Protein AF-A0A932SGJ9-F1 (afdb_monomer_lite)

Foldseek 3Di:
DDDPPPDQDQKWKKKKKDALCLVCLVLVLVLLVCLLVLPPPPQQQQFFFWQWDADPNMIMTIGMTGRDDPVSLVVSCVSCVVSVIDMGTCRPPDPVVVVVVVCVGHVPDPDRDTDGPPCSPVVSVVVSVVSVVVD

Structure (mmCIF, N/CA/C/O backbone):
data_AF-A0A932SGJ9-F1
#
_entry.id   AF-A0A932SGJ9-F1
#
loop_
_atom_site.group_PDB
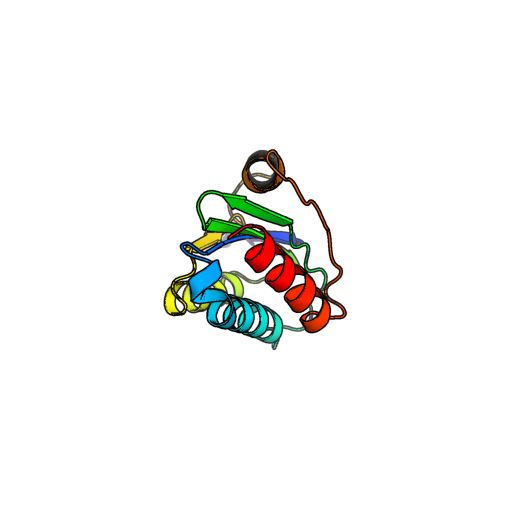_atom_site.id
_atom_site.type_symbol
_atom_site.label_atom_id
_atom_site.label_alt_id
_atom_site.label_comp_id
_atom_site.label_asym_id
_atom_site.label_entity_id
_atom_site.label_seq_id
_atom_site.pdbx_PDB_ins_code
_atom_site.Cartn_x
_atom_site.Cartn_y
_atom_site.Cartn_z
_atom_site.occupancy
_atom_site.B_iso_or_equiv
_atom_site.auth_seq_id
_atom_site.auth_comp_id
_atom_site.auth_asym_id
_atom_site.auth_atom_id
_atom_site.pdbx_PDB_model_num
ATOM 1 N N . MET A 1 1 ? 20.227 14.655 -28.835 1.00 41.19 1 MET A N 1
ATOM 2 C CA . MET A 1 1 ? 20.040 14.524 -27.375 1.00 41.19 1 MET A CA 1
ATOM 3 C C . MET A 1 1 ? 19.215 13.273 -27.154 1.00 41.19 1 MET A C 1
ATOM 5 O O . MET A 1 1 ? 18.071 13.247 -27.581 1.00 41.19 1 MET A O 1
ATOM 9 N N . SER A 1 2 ? 19.813 12.212 -26.618 1.00 32.47 2 SER A N 1
ATOM 10 C CA . SER A 1 2 ? 19.056 11.016 -26.236 1.00 32.47 2 SER A CA 1
ATOM 11 C C . SER A 1 2 ? 18.230 11.343 -24.987 1.00 32.47 2 SER A C 1
ATOM 13 O O . SER A 1 2 ? 18.746 12.063 -24.126 1.00 32.47 2 SER A O 1
ATOM 15 N N . PRO A 1 3 ? 16.979 10.866 -24.864 1.00 41.53 3 PRO A N 1
ATOM 16 C CA . PRO A 1 3 ? 16.230 11.029 -23.624 1.00 41.53 3 PRO A CA 1
ATOM 17 C C . PRO A 1 3 ? 17.005 10.351 -22.483 1.00 41.53 3 PRO A C 1
ATOM 19 O O . PRO A 1 3 ? 17.712 9.366 -22.736 1.00 41.53 3 PRO A O 1
ATOM 22 N N . PRO A 1 4 ? 16.930 10.865 -21.243 1.00 40.41 4 PRO A N 1
ATOM 23 C CA . PRO A 1 4 ? 17.546 10.193 -20.112 1.00 40.41 4 PRO A CA 1
ATOM 24 C C . PRO A 1 4 ? 16.953 8.787 -20.025 1.00 40.41 4 PRO A C 1
ATOM 26 O O . PRO A 1 4 ? 15.763 8.610 -19.788 1.00 40.41 4 PRO A O 1
ATOM 29 N N . SER A 1 5 ? 17.795 7.785 -20.271 1.00 41.44 5 SER A N 1
ATOM 30 C CA . SER A 1 5 ? 17.480 6.383 -20.032 1.00 41.44 5 SER A CA 1
ATOM 31 C C . SER A 1 5 ? 17.294 6.209 -18.525 1.00 41.44 5 SER A C 1
ATOM 33 O O . SER A 1 5 ? 18.263 5.949 -17.806 1.00 41.44 5 SER A O 1
ATOM 35 N N . SER A 1 6 ? 16.067 6.366 -18.036 1.00 48.31 6 SER A N 1
ATOM 36 C CA . SER A 1 6 ? 15.666 5.977 -16.688 1.00 48.31 6 SER A CA 1
ATOM 37 C C . SER A 1 6 ? 15.820 4.463 -16.577 1.00 48.31 6 SER A C 1
ATOM 39 O O . SER A 1 6 ? 14.944 3.689 -16.951 1.00 48.31 6 SER A O 1
ATOM 41 N N . LYS A 1 7 ? 16.992 4.017 -16.110 1.00 50.19 7 LYS A N 1
ATOM 42 C CA . LYS A 1 7 ? 17.190 2.614 -15.742 1.00 50.19 7 LYS A CA 1
ATOM 43 C C . LYS A 1 7 ? 16.081 2.237 -14.748 1.00 50.19 7 LYS A C 1
ATOM 45 O O . LYS A 1 7 ? 15.908 2.975 -13.776 1.00 50.19 7 LYS A O 1
ATOM 50 N N . PRO A 1 8 ? 15.351 1.129 -14.967 1.00 53.22 8 PRO A N 1
ATOM 51 C CA . PRO A 1 8 ? 14.303 0.709 -14.050 1.00 53.22 8 PRO A CA 1
ATOM 52 C C . PRO A 1 8 ? 14.883 0.560 -12.640 1.00 53.22 8 PRO A C 1
ATOM 54 O O . PRO A 1 8 ? 15.887 -0.134 -12.444 1.00 53.22 8 PRO A O 1
ATOM 57 N N . GLN A 1 9 ? 14.286 1.242 -11.659 1.00 60.62 9 GLN A N 1
ATOM 58 C CA . GLN A 1 9 ? 14.651 1.048 -10.259 1.00 60.62 9 GLN A CA 1
ATOM 59 C C . GLN A 1 9 ? 14.235 -0.367 -9.846 1.00 60.62 9 GLN A C 1
ATOM 61 O O . GLN A 1 9 ? 13.096 -0.782 -10.053 1.00 60.62 9 GLN A O 1
ATOM 66 N N . LYS A 1 10 ? 15.174 -1.128 -9.270 1.00 67.06 10 LYS A N 1
ATOM 67 C CA . LYS A 1 10 ? 14.927 -2.525 -8.881 1.00 67.06 10 LYS A CA 1
ATOM 68 C C . LYS A 1 10 ? 13.858 -2.654 -7.800 1.00 67.06 10 LYS A C 1
ATOM 70 O O . LYS A 1 10 ? 13.100 -3.608 -7.870 1.00 67.06 10 LYS A O 1
ATOM 75 N N . ASN A 1 11 ? 13.792 -1.717 -6.855 1.00 74.31 11 ASN A N 1
ATOM 76 C CA . ASN A 1 11 ? 12.816 -1.683 -5.767 1.00 74.31 11 ASN A CA 1
ATOM 77 C C . ASN A 1 11 ? 12.263 -0.259 -5.644 1.00 74.31 11 ASN A C 1
ATOM 79 O O . ASN A 1 11 ? 13.034 0.689 -5.493 1.00 74.31 11 ASN A O 1
ATOM 83 N N . ILE A 1 12 ? 10.945 -0.122 -5.712 1.00 77.56 12 ILE A N 1
ATOM 84 C CA . ILE A 1 12 ? 10.224 1.145 -5.668 1.00 77.56 12 ILE A CA 1
ATOM 85 C C . ILE A 1 12 ? 9.301 1.110 -4.454 1.00 77.56 12 ILE A C 1
ATOM 87 O O . ILE A 1 12 ? 8.295 0.399 -4.476 1.0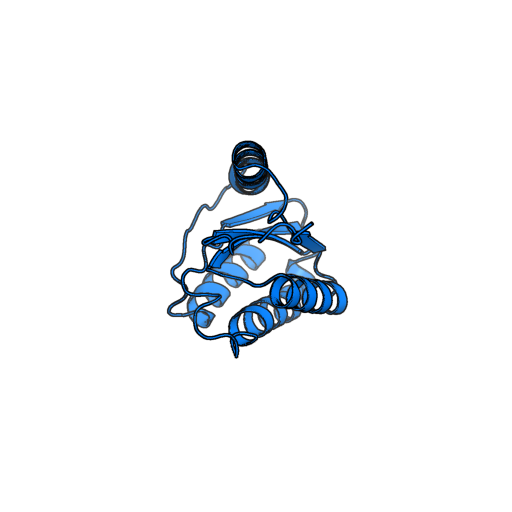0 77.56 12 ILE A O 1
ATOM 91 N N . PRO A 1 13 ? 9.645 1.819 -3.369 1.00 81.81 13 PRO A N 1
ATOM 92 C CA . PRO A 1 13 ? 8.756 1.920 -2.233 1.00 81.81 13 PRO A CA 1
ATOM 93 C C . PRO A 1 13 ? 7.605 2.882 -2.520 1.00 81.81 13 PRO A C 1
ATOM 95 O O . PRO A 1 13 ? 7.776 3.894 -3.196 1.00 81.81 13 PRO A O 1
ATOM 98 N N . VAL A 1 14 ? 6.438 2.562 -1.979 1.00 85.69 14 VAL A N 1
ATOM 99 C CA . VAL A 1 14 ? 5.200 3.333 -2.105 1.00 85.69 14 VAL A CA 1
ATOM 100 C C . VAL A 1 14 ? 4.432 3.264 -0.787 1.00 85.69 14 VAL A C 1
ATOM 102 O O . VAL A 1 14 ? 4.649 2.351 0.017 1.00 85.69 14 VAL A O 1
ATOM 105 N N . ILE A 1 15 ? 3.545 4.228 -0.543 1.00 86.31 15 ILE A N 1
ATOM 106 C CA . ILE A 1 15 ? 2.720 4.263 0.672 1.00 86.31 15 ILE A CA 1
ATOM 107 C C . ILE A 1 15 ? 1.241 4.280 0.299 1.00 86.31 15 ILE A C 1
ATOM 109 O O . ILE A 1 15 ? 0.815 5.129 -0.483 1.00 86.31 15 ILE A O 1
ATOM 113 N N . LEU A 1 16 ? 0.462 3.384 0.909 1.00 85.62 16 LEU A N 1
ATOM 114 C CA . LEU A 1 16 ? -0.998 3.460 0.929 1.00 85.62 16 LEU A CA 1
ATOM 115 C C . LEU A 1 16 ? -1.488 4.062 2.244 1.00 85.62 16 LEU A C 1
ATOM 117 O O . LEU A 1 16 ? -0.939 3.785 3.310 1.00 85.62 16 LEU A O 1
ATOM 121 N N . ILE A 1 17 ? -2.541 4.869 2.174 1.00 86.50 17 ILE A N 1
ATOM 122 C CA . ILE A 1 17 ? -3.120 5.556 3.330 1.00 86.50 17 ILE A CA 1
ATOM 123 C C . ILE A 1 17 ? -4.625 5.316 3.331 1.00 86.50 17 ILE A C 1
ATOM 125 O O . ILE A 1 17 ? -5.339 5.804 2.459 1.00 86.50 17 ILE A O 1
ATOM 129 N N . ALA A 1 18 ? -5.121 4.573 4.312 1.00 85.62 18 ALA A N 1
ATOM 130 C CA . ALA A 1 18 ? -6.541 4.307 4.482 1.00 85.62 18 ALA A CA 1
ATOM 131 C C . ALA A 1 18 ? -7.057 5.039 5.721 1.00 85.62 18 ALA A C 1
ATOM 133 O O . ALA A 1 18 ? -6.785 4.640 6.852 1.00 85.62 18 ALA A O 1
ATOM 134 N N . GLU A 1 19 ? -7.801 6.122 5.518 1.00 84.94 19 GLU A N 1
ATOM 135 C CA . GLU A 1 19 ? -8.531 6.802 6.592 1.00 84.94 19 GLU A CA 1
ATOM 136 C C . GLU A 1 19 ? -9.822 6.049 6.930 1.00 84.94 19 GLU A C 1
ATOM 138 O O . GLU A 1 19 ? -10.420 5.410 6.059 1.00 84.94 19 GLU A O 1
ATOM 143 N N . ASN A 1 20 ? -10.254 6.128 8.193 1.00 83.88 20 ASN A N 1
ATOM 144 C CA . ASN A 1 20 ? -11.401 5.376 8.719 1.00 83.88 20 ASN A CA 1
ATOM 145 C C . ASN A 1 20 ? -11.318 3.873 8.395 1.00 83.88 20 ASN A C 1
ATOM 147 O O . ASN A 1 20 ? -12.315 3.233 8.069 1.00 83.88 20 ASN A O 1
ATOM 151 N N . ALA A 1 21 ? -10.110 3.310 8.476 1.00 78.25 21 ALA A N 1
ATOM 152 C CA . ALA A 1 21 ? -9.806 1.951 8.053 1.00 78.25 21 ALA A CA 1
ATOM 153 C C . ALA A 1 21 ? -10.730 0.874 8.650 1.00 78.25 21 ALA A C 1
ATOM 155 O O . ALA A 1 21 ? -11.130 0.012 7.871 1.00 78.25 21 ALA A O 1
ATOM 156 N N . PRO A 1 22 ? -11.140 0.915 9.942 1.00 78.25 22 PRO A N 1
ATOM 157 C CA . PRO A 1 22 ? -12.058 -0.085 10.501 1.00 78.25 22 PRO A CA 1
ATOM 158 C C . PRO A 1 22 ? -13.394 -0.193 9.750 1.00 78.25 22 PRO A C 1
ATOM 160 O O . PRO A 1 22 ? -13.955 -1.273 9.625 1.00 78.25 22 PRO A O 1
ATOM 163 N N . GLU A 1 23 ? -13.887 0.915 9.193 1.00 82.31 23 GLU A N 1
ATOM 164 C CA . GLU A 1 23 ? -15.165 0.980 8.467 1.00 82.31 23 GLU A CA 1
ATOM 165 C C . GLU A 1 23 ? -15.016 0.581 6.988 1.00 82.31 23 GLU A C 1
ATOM 167 O O . GLU A 1 23 ? -16.001 0.459 6.263 1.00 82.31 23 GLU A O 1
ATOM 172 N N . ARG A 1 24 ? -13.777 0.393 6.519 1.00 75.31 24 ARG A N 1
ATOM 173 C CA . ARG A 1 24 ? -13.429 0.196 5.104 1.00 75.31 24 ARG A CA 1
ATOM 174 C C . ARG A 1 24 ? -12.529 -1.018 4.888 1.00 75.31 24 ARG A C 1
ATOM 176 O O . ARG A 1 24 ? -11.833 -1.099 3.877 1.00 75.31 24 ARG A O 1
ATOM 183 N N . LEU A 1 25 ? -12.533 -1.951 5.838 1.00 76.19 25 LEU A N 1
ATOM 184 C CA . LEU A 1 25 ? -11.634 -3.102 5.859 1.00 76.19 25 LEU A CA 1
ATOM 185 C C . LEU A 1 25 ? -11.744 -3.969 4.609 1.00 76.19 25 LEU A C 1
ATOM 187 O O . LEU A 1 25 ? -10.720 -4.333 4.033 1.00 76.19 25 LEU A O 1
ATOM 191 N N . ASP A 1 26 ? -12.966 -4.229 4.150 1.00 78.44 26 ASP A N 1
ATOM 192 C CA . ASP A 1 26 ? -13.198 -5.015 2.939 1.00 78.44 26 ASP A CA 1
ATOM 193 C C . ASP A 1 26 ? -12.692 -4.290 1.688 1.00 78.44 26 ASP A C 1
ATOM 195 O O . ASP A 1 26 ? -12.003 -4.893 0.868 1.00 78.44 26 ASP A O 1
ATOM 199 N N . SER A 1 27 ? -12.929 -2.977 1.577 1.00 78.38 27 SER A N 1
ATOM 200 C CA . SER A 1 27 ? -12.406 -2.164 0.470 1.00 78.38 27 SER A CA 1
ATOM 201 C C . SER A 1 27 ? -10.880 -2.093 0.478 1.00 78.38 27 SER A C 1
ATOM 203 O O . SER A 1 27 ? -10.251 -2.167 -0.573 1.00 7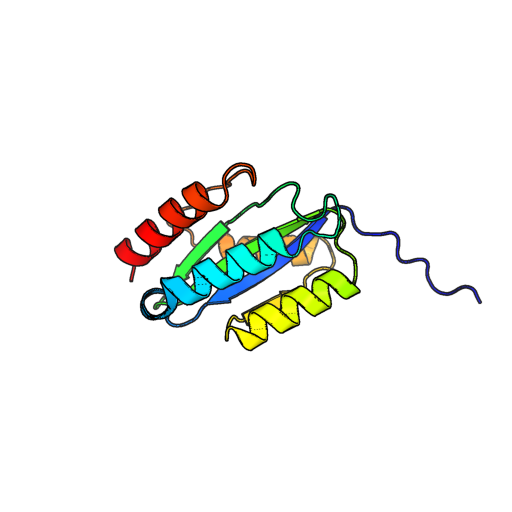8.38 27 SER A O 1
ATOM 205 N N . LEU A 1 28 ? -10.263 -1.981 1.657 1.00 76.12 28 LEU A N 1
ATOM 206 C CA . LEU A 1 28 ? -8.809 -1.983 1.801 1.00 76.12 28 LEU A CA 1
ATOM 207 C C . LEU A 1 28 ? -8.218 -3.348 1.425 1.00 76.12 28 LEU A C 1
ATOM 209 O O . LEU A 1 28 ? -7.217 -3.410 0.712 1.00 76.12 28 LEU A O 1
ATOM 213 N N . ARG A 1 29 ? -8.867 -4.439 1.847 1.00 79.31 29 ARG A N 1
ATOM 214 C CA . ARG A 1 29 ? -8.504 -5.810 1.474 1.00 79.31 29 ARG A CA 1
ATOM 215 C C . ARG A 1 29 ? -8.596 -6.015 -0.035 1.00 79.31 29 ARG A C 1
ATOM 217 O O . ARG A 1 29 ? -7.665 -6.550 -0.635 1.00 79.31 29 ARG A O 1
ATOM 224 N N . GLU A 1 30 ? -9.702 -5.608 -0.647 1.00 81.06 30 GLU A N 1
ATOM 225 C CA . GLU A 1 30 ? -9.923 -5.735 -2.086 1.00 81.06 30 GLU A CA 1
ATOM 226 C C . GLU A 1 30 ? -8.935 -4.882 -2.882 1.00 81.06 30 GLU A C 1
ATOM 228 O O . GLU A 1 30 ? -8.352 -5.386 -3.839 1.00 81.06 30 GLU A O 1
ATOM 233 N N . CYS A 1 31 ? -8.667 -3.649 -2.447 1.00 79.31 31 CYS A N 1
ATOM 234 C CA . CYS A 1 31 ? -7.650 -2.784 -3.038 1.00 79.31 31 CYS A CA 1
ATOM 235 C C . CYS A 1 31 ? -6.278 -3.468 -3.007 1.00 79.31 31 CYS A C 1
ATOM 237 O O . CYS A 1 31 ? -5.689 -3.693 -4.060 1.00 79.31 31 CYS A O 1
ATOM 239 N N . ILE A 1 32 ? -5.800 -3.923 -1.841 1.00 76.25 32 ILE A N 1
ATOM 240 C CA . ILE A 1 32 ? -4.498 -4.605 -1.731 1.00 76.25 32 ILE A CA 1
ATOM 241 C C . ILE A 1 32 ? -4.447 -5.866 -2.609 1.00 76.25 32 ILE A C 1
ATOM 243 O O . ILE A 1 32 ? -3.448 -6.087 -3.294 1.00 76.25 32 ILE A O 1
ATOM 247 N N . ARG A 1 33 ? -5.524 -6.666 -2.655 1.00 77.06 33 ARG A N 1
ATOM 248 C CA . ARG A 1 33 ? -5.618 -7.826 -3.560 1.00 77.06 33 ARG A CA 1
ATOM 249 C C . ARG A 1 33 ? -5.549 -7.408 -5.024 1.00 77.06 33 ARG A C 1
ATOM 251 O O . ARG A 1 33 ? -4.797 -8.011 -5.782 1.00 77.06 33 ARG A O 1
ATOM 258 N N . ARG A 1 34 ? -6.315 -6.398 -5.438 1.00 76.19 34 ARG A N 1
ATOM 259 C CA . ARG A 1 34 ? -6.303 -5.878 -6.812 1.00 76.19 34 ARG A CA 1
ATOM 260 C C . ARG A 1 34 ? -4.915 -5.383 -7.177 1.00 76.19 34 ARG A C 1
ATOM 262 O O . ARG A 1 34 ? -4.439 -5.735 -8.245 1.00 76.19 34 ARG A O 1
ATOM 269 N N . LEU A 1 35 ? -4.246 -4.651 -6.289 1.00 72.38 35 LEU A N 1
ATOM 270 C CA . LEU A 1 35 ? -2.873 -4.199 -6.498 1.00 72.38 35 LEU A CA 1
ATOM 271 C C . LEU A 1 35 ? -1.910 -5.381 -6.653 1.00 72.38 35 LEU A C 1
ATOM 273 O O . LEU A 1 35 ? -1.157 -5.408 -7.617 1.00 72.38 35 LEU A O 1
ATOM 277 N N . TYR A 1 36 ? -1.993 -6.387 -5.781 1.00 70.94 36 TYR A N 1
ATOM 278 C CA . TYR A 1 36 ? -1.188 -7.609 -5.872 1.00 70.94 36 TYR A CA 1
ATOM 279 C C . TYR A 1 36 ? -1.422 -8.381 -7.187 1.00 70.94 36 TYR A C 1
ATOM 281 O O . TYR A 1 36 ? -0.473 -8.827 -7.827 1.00 70.94 36 TYR A O 1
ATOM 289 N N . PHE A 1 37 ? -2.681 -8.520 -7.620 1.00 68.75 37 PHE A N 1
ATOM 290 C CA . PHE A 1 37 ? -3.068 -9.270 -8.824 1.00 68.75 37 PHE A CA 1
ATOM 291 C C . PHE A 1 37 ? -3.063 -8.452 -10.123 1.00 68.75 37 PHE A C 1
ATOM 293 O O . PHE A 1 37 ? -3.087 -9.048 -11.199 1.00 68.75 37 PHE A O 1
ATOM 300 N N . LEU A 1 38 ? -2.891 -7.126 -10.070 1.00 66.19 38 LEU A N 1
ATOM 301 C CA . LEU A 1 38 ? -2.494 -6.266 -11.202 1.00 66.19 38 LEU A CA 1
ATOM 302 C C . LEU A 1 38 ? -1.055 -6.566 -11.689 1.00 66.19 38 LEU A C 1
ATOM 304 O O . LEU A 1 38 ? -0.449 -5.786 -12.419 1.00 66.19 38 LEU A O 1
ATOM 308 N N . SER A 1 39 ? -0.553 -7.758 -11.359 1.00 50.62 39 SER A N 1
ATOM 309 C CA . SER A 1 39 ? 0.669 -8.421 -11.794 1.00 50.62 39 SER A CA 1
ATOM 310 C C . SER A 1 39 ? 0.589 -9.191 -13.142 1.00 50.62 39 SER A C 1
ATOM 312 O O . SER A 1 39 ? 1.352 -10.151 -13.286 1.00 50.62 39 SER A O 1
ATOM 314 N N . PRO A 1 40 ? -0.194 -8.835 -14.196 1.00 46.88 40 PRO A N 1
ATOM 315 C CA . PRO A 1 40 ? 0.143 -9.311 -15.547 1.00 46.88 40 PRO A CA 1
ATOM 316 C C . PRO A 1 40 ? 1.569 -8.913 -15.981 1.00 46.88 40 PRO A C 1
ATOM 318 O O . PRO A 1 40 ? 2.091 -9.434 -16.960 1.00 46.88 40 PRO A O 1
ATOM 321 N N . PHE A 1 41 ? 2.215 -8.008 -15.241 1.00 49.12 41 PHE A N 1
ATOM 322 C CA . PHE A 1 41 ? 3.637 -7.704 -15.314 1.00 49.12 41 PHE A CA 1
ATOM 323 C C . PHE A 1 41 ? 4.429 -8.726 -14.479 1.00 49.12 41 PHE A C 1
ATOM 325 O O . PHE A 1 41 ? 4.587 -8.582 -13.265 1.00 49.12 41 PHE A O 1
ATOM 332 N N . GLU A 1 42 ? 4.883 -9.804 -15.121 1.00 42.94 42 GLU A N 1
ATOM 333 C CA . GLU A 1 42 ? 5.710 -10.854 -14.516 1.00 42.94 42 GLU A CA 1
ATOM 334 C C . GLU A 1 42 ? 6.824 -10.245 -13.635 1.00 42.94 42 GLU A C 1
ATOM 336 O O . GLU A 1 42 ? 7.722 -9.573 -14.134 1.00 42.94 42 GLU A O 1
ATOM 341 N N . SER A 1 43 ? 6.790 -10.505 -12.321 1.00 47.72 43 SER A N 1
ATOM 342 C CA . SER A 1 43 ? 7.796 -10.148 -11.294 1.00 47.72 43 SER A CA 1
ATOM 343 C C . SER A 1 43 ? 7.644 -8.845 -10.493 1.00 47.72 43 SER A C 1
ATOM 345 O O . SER A 1 43 ? 8.465 -8.636 -9.590 1.00 47.72 43 SER A O 1
ATOM 347 N N . THR A 1 44 ? 6.602 -8.026 -10.701 1.00 51.72 44 THR A N 1
ATOM 348 C CA . THR A 1 44 ? 6.546 -6.707 -10.037 1.00 51.72 44 THR A CA 1
ATOM 349 C C . THR A 1 44 ? 6.347 -6.753 -8.510 1.00 51.72 44 THR A C 1
ATOM 351 O O . THR A 1 44 ? 6.821 -5.891 -7.772 1.00 51.72 44 THR A O 1
ATOM 354 N N . PHE A 1 45 ? 5.715 -7.810 -7.999 1.00 54.09 45 PHE A N 1
ATOM 355 C CA . PHE A 1 45 ? 5.361 -7.964 -6.578 1.00 54.09 45 PHE A CA 1
ATOM 356 C C . PHE A 1 45 ? 6.147 -9.083 -5.878 1.00 54.09 45 PHE A C 1
ATOM 358 O O . PHE A 1 45 ? 5.632 -9.761 -4.995 1.00 54.09 45 PHE A O 1
ATOM 365 N N . LYS A 1 46 ? 7.403 -9.324 -6.283 1.00 46.34 46 LYS A N 1
ATOM 366 C CA . LYS A 1 46 ? 8.190 -10.479 -5.803 1.00 46.34 46 LYS A CA 1
ATOM 367 C C . LYS A 1 46 ? 8.458 -10.485 -4.286 1.00 46.34 46 LYS A C 1
ATOM 369 O O . LYS A 1 46 ? 8.786 -11.533 -3.750 1.00 46.34 46 LYS A O 1
ATOM 374 N N . GLU A 1 47 ? 8.323 -9.342 -3.612 1.00 50.25 47 GLU A N 1
ATOM 375 C CA . GLU A 1 47 ? 8.391 -9.187 -2.153 1.00 50.25 47 GLU A CA 1
ATOM 376 C C . GLU A 1 47 ? 7.407 -8.092 -1.731 1.00 50.25 47 GLU A C 1
ATOM 378 O O . GLU A 1 47 ? 7.459 -6.984 -2.254 1.00 50.25 47 GLU A O 1
ATOM 383 N N . PHE A 1 48 ? 6.517 -8.396 -0.788 1.00 55.66 48 PHE A N 1
ATOM 384 C CA . PHE A 1 48 ? 5.480 -7.488 -0.313 1.00 55.66 48 PHE A CA 1
ATOM 385 C C . PHE A 1 48 ? 5.720 -7.183 1.160 1.00 55.66 48 PHE A C 1
ATOM 387 O O . PHE A 1 48 ? 5.153 -7.810 2.048 1.00 55.66 48 PHE A O 1
ATOM 394 N N . VAL A 1 49 ? 6.602 -6.224 1.427 1.00 57.69 49 VAL A N 1
ATOM 395 C CA . VAL A 1 49 ? 6.861 -5.785 2.799 1.00 57.69 49 VAL A CA 1
ATOM 396 C C . VAL A 1 49 ? 5.744 -4.846 3.217 1.00 57.69 49 VAL A C 1
ATOM 398 O O . VAL A 1 49 ? 5.819 -3.661 2.911 1.00 57.69 49 VAL A O 1
ATOM 401 N N . LEU A 1 50 ? 4.734 -5.369 3.912 1.00 61.56 50 LEU A N 1
ATOM 402 C CA . LEU A 1 50 ? 3.801 -4.532 4.654 1.00 61.56 50 LEU A CA 1
ATOM 403 C C . LEU A 1 50 ? 4.465 -4.033 5.920 1.00 61.56 50 LEU A C 1
ATOM 405 O O . LEU A 1 50 ? 4.942 -4.817 6.725 1.00 61.56 50 LEU A O 1
ATOM 409 N N . ALA A 1 51 ? 4.419 -2.735 6.149 1.00 64.06 51 ALA A N 1
ATOM 410 C CA . ALA A 1 51 ? 4.586 -2.200 7.487 1.00 64.06 51 ALA A CA 1
ATOM 411 C C . ALA A 1 51 ? 3.457 -1.211 7.709 1.00 64.06 51 ALA A C 1
ATOM 413 O O . ALA A 1 51 ? 3.251 -0.341 6.860 1.00 64.06 51 ALA A O 1
ATOM 414 N N . PHE A 1 52 ? 2.724 -1.350 8.815 1.00 68.12 52 PHE A N 1
ATOM 415 C CA . PHE A 1 52 ? 1.582 -0.485 9.062 1.00 68.12 52 PHE A CA 1
ATOM 416 C C . PHE A 1 52 ? 1.574 0.172 10.432 1.00 68.12 52 PHE A C 1
ATOM 418 O O . PHE A 1 52 ? 2.140 -0.331 11.397 1.00 68.12 52 PHE A O 1
ATOM 425 N N . SER A 1 53 ? 0.954 1.347 10.493 1.00 69.44 53 SER A N 1
ATOM 426 C CA . SER A 1 53 ? 0.689 2.085 11.728 1.00 69.44 53 SER A CA 1
ATOM 427 C C . SER A 1 53 ? -0.784 2.454 11.744 1.00 69.44 53 SER A C 1
ATOM 429 O O . SER A 1 53 ? -1.292 2.990 10.758 1.00 69.44 53 SER A O 1
ATOM 431 N N . ILE A 1 54 ? -1.451 2.154 12.858 1.00 73.00 54 ILE A N 1
ATOM 432 C CA . ILE A 1 54 ? -2.841 2.527 13.108 1.00 73.00 54 ILE A CA 1
ATOM 433 C C . ILE A 1 54 ? -2.814 3.726 14.044 1.00 73.00 54 ILE A C 1
ATOM 435 O O . ILE A 1 54 ? -2.296 3.639 15.155 1.00 73.00 54 ILE A O 1
ATOM 439 N N . ARG A 1 55 ? -3.331 4.872 13.601 1.00 73.31 55 ARG A N 1
ATOM 440 C CA . ARG A 1 55 ? -3.477 6.063 14.451 1.00 73.31 55 ARG A CA 1
ATOM 441 C C . ARG A 1 55 ? -4.799 6.727 14.151 1.00 73.31 55 ARG A C 1
ATOM 443 O O . ARG A 1 55 ? -5.040 7.081 13.005 1.00 73.31 55 ARG A O 1
ATOM 450 N N . LYS A 1 56 ? -5.628 6.950 15.175 1.00 75.50 56 LYS A N 1
ATOM 451 C CA . LYS A 1 56 ? -6.907 7.672 15.034 1.00 75.50 56 LYS A CA 1
ATOM 452 C C . LYS A 1 56 ? -7.753 7.143 13.858 1.00 75.50 56 LYS A C 1
ATOM 454 O O . LYS A 1 56 ? -8.216 7.927 13.040 1.00 75.50 56 LYS A O 1
ATOM 459 N N . LYS A 1 57 ? -7.907 5.815 13.759 1.00 76.25 57 LYS A N 1
ATOM 460 C CA . LYS A 1 57 ? -8.583 5.103 12.655 1.00 76.25 57 LYS A CA 1
ATOM 461 C C . LYS A 1 57 ? -7.919 5.189 11.268 1.00 76.25 57 LYS A C 1
ATOM 463 O O . LYS A 1 57 ? -8.499 4.700 10.305 1.00 76.25 57 LYS A O 1
ATOM 468 N N . THR A 1 58 ? -6.722 5.753 11.133 1.00 80.56 58 THR A N 1
ATOM 469 C CA . THR A 1 58 ? -5.971 5.757 9.868 1.00 80.56 58 THR A CA 1
ATOM 470 C C . THR A 1 58 ? -4.923 4.654 9.860 1.00 80.56 58 THR A C 1
ATOM 472 O O . THR A 1 58 ? -4.118 4.566 10.789 1.00 80.56 58 THR A O 1
ATOM 475 N N . VAL A 1 59 ? -4.903 3.854 8.795 1.00 80.75 59 VAL A N 1
ATOM 476 C CA . VAL A 1 59 ? -3.858 2.874 8.493 1.00 80.75 59 VAL A CA 1
ATOM 477 C C . VAL A 1 59 ? -2.916 3.458 7.448 1.00 80.75 59 VAL A C 1
ATOM 479 O O . VAL A 1 59 ? -3.339 3.868 6.371 1.00 80.75 59 VAL A O 1
ATOM 482 N N . TRP A 1 60 ? -1.626 3.439 7.749 1.00 82.62 60 TRP A N 1
ATOM 483 C CA . TRP A 1 60 ? -0.555 3.715 6.791 1.00 82.62 60 TRP A CA 1
ATOM 484 C C . TRP A 1 60 ? 0.086 2.398 6.411 1.00 82.62 60 TRP A C 1
ATOM 486 O O . TRP A 1 60 ? 0.342 1.616 7.314 1.00 82.62 60 TRP A O 1
ATOM 496 N N . ILE A 1 61 ? 0.358 2.152 5.137 1.00 79.81 61 ILE A N 1
ATOM 497 C CA . ILE A 1 61 ? 0.959 0.909 4.663 1.00 79.81 61 ILE A CA 1
ATOM 498 C C . ILE A 1 61 ? 2.164 1.244 3.799 1.00 79.81 61 ILE A C 1
ATOM 500 O O . ILE A 1 61 ? 2.018 1.831 2.733 1.00 79.81 61 ILE A O 1
ATOM 504 N N . TRP A 1 62 ? 3.350 0.842 4.237 1.00 80.56 62 TRP A N 1
ATOM 505 C CA . TRP A 1 62 ? 4.529 0.793 3.380 1.00 80.56 62 TRP A CA 1
ATOM 506 C C . TRP A 1 62 ? 4.446 -0.436 2.478 1.00 80.56 62 TRP A C 1
ATOM 508 O O . TRP A 1 62 ? 4.138 -1.517 2.972 1.00 80.56 62 TRP A O 1
ATOM 518 N N . MET A 1 63 ? 4.724 -0.274 1.187 1.00 79.00 63 MET A N 1
ATOM 519 C CA . MET A 1 63 ? 4.810 -1.351 0.202 1.00 79.00 63 MET A CA 1
ATOM 520 C C . MET A 1 63 ? 6.073 -1.176 -0.635 1.00 79.00 63 MET A C 1
ATOM 522 O O . MET A 1 63 ? 6.462 -0.057 -0.952 1.00 79.00 63 MET A O 1
ATOM 526 N N . VAL A 1 64 ? 6.706 -2.278 -1.036 1.00 76.19 64 VAL A N 1
ATOM 527 C CA . VAL A 1 64 ? 7.864 -2.254 -1.941 1.00 76.19 64 VAL A CA 1
ATOM 528 C C . VAL A 1 64 ? 7.506 -3.001 -3.216 1.00 76.19 64 VAL A C 1
ATOM 530 O O . VAL A 1 64 ? 7.177 -4.179 -3.175 1.00 76.19 64 VAL A O 1
ATOM 533 N N . LEU A 1 65 ? 7.577 -2.313 -4.352 1.00 75.62 65 LEU A N 1
ATOM 534 C CA . LEU A 1 65 ? 7.313 -2.866 -5.675 1.00 75.62 65 LEU A CA 1
ATOM 535 C C . LEU A 1 65 ? 8.645 -3.165 -6.365 1.00 75.62 65 LEU A C 1
ATOM 537 O O . LEU A 1 65 ? 9.468 -2.272 -6.566 1.00 75.62 65 LEU A O 1
ATOM 541 N N . ARG A 1 66 ? 8.901 -4.415 -6.734 1.00 71.75 66 ARG A N 1
ATOM 542 C CA . ARG A 1 66 ? 10.141 -4.807 -7.410 1.00 71.75 66 ARG A CA 1
ATOM 543 C C . ARG A 1 66 ? 10.004 -4.538 -8.909 1.00 71.75 66 ARG A C 1
ATOM 545 O O . ARG A 1 66 ? 9.141 -5.103 -9.537 1.00 71.75 66 ARG A O 1
ATOM 552 N N . SER A 1 67 ? 10.875 -3.756 -9.539 1.00 67.38 67 SER A N 1
ATOM 553 C CA . SER A 1 67 ? 10.869 -3.557 -11.007 1.00 67.38 67 SER A CA 1
ATOM 554 C C . SER A 1 67 ? 9.543 -3.020 -11.586 1.00 67.38 67 SER A C 1
ATOM 556 O O . SER A 1 67 ? 9.173 -3.374 -12.704 1.00 67.38 67 SER A O 1
ATOM 558 N N . ALA A 1 68 ? 8.815 -2.178 -10.842 1.00 71.94 68 ALA A N 1
ATOM 559 C CA . ALA A 1 68 ? 7.611 -1.528 -11.364 1.00 71.94 68 ALA A CA 1
ATOM 560 C C . ALA A 1 68 ? 7.967 -0.497 -12.447 1.00 71.94 68 ALA A C 1
ATOM 562 O O . ALA A 1 68 ? 8.922 0.269 -12.299 1.00 71.94 68 ALA A O 1
ATOM 563 N N . THR A 1 69 ? 7.201 -0.481 -13.541 1.00 74.81 69 THR A N 1
ATOM 564 C CA . THR A 1 69 ? 7.310 0.564 -14.567 1.00 74.81 69 THR A CA 1
ATOM 565 C C . THR A 1 69 ? 6.543 1.816 -14.136 1.00 74.81 69 THR A C 1
ATOM 567 O O . THR A 1 69 ? 5.717 1.762 -13.222 1.00 74.81 69 THR A O 1
ATOM 570 N N . ALA A 1 70 ? 6.790 2.949 -14.797 1.00 78.38 70 ALA A N 1
ATOM 571 C CA . ALA A 1 70 ? 6.049 4.181 -14.526 1.00 78.38 70 ALA A CA 1
ATOM 572 C C . ALA A 1 70 ? 4.544 4.011 -14.803 1.00 78.38 70 ALA A C 1
ATOM 574 O O . ALA A 1 70 ? 3.714 4.471 -14.024 1.00 78.38 70 ALA A O 1
ATOM 575 N N . GLU A 1 71 ? 4.193 3.283 -15.863 1.00 78.19 71 GLU A N 1
ATOM 576 C CA . GLU A 1 71 ? 2.807 2.967 -16.219 1.00 78.19 71 GLU A CA 1
ATOM 577 C C . GLU A 1 71 ? 2.140 2.099 -15.146 1.00 78.19 71 GLU A C 1
ATOM 579 O O . GLU A 1 71 ? 0.985 2.331 -14.793 1.00 78.19 71 GLU A O 1
ATOM 584 N N . ALA A 1 72 ? 2.874 1.133 -14.581 1.00 76.00 72 ALA A N 1
ATOM 585 C CA . ALA A 1 72 ? 2.374 0.302 -13.491 1.00 76.00 72 ALA A CA 1
ATOM 586 C C . ALA A 1 72 ? 2.133 1.127 -12.216 1.00 76.00 72 ALA A C 1
ATOM 588 O O . ALA A 1 72 ? 1.076 0.998 -11.601 1.00 76.00 72 ALA A O 1
ATOM 589 N N . LEU A 1 73 ? 3.067 2.010 -11.842 1.00 79.38 73 LEU A N 1
ATOM 590 C CA . LEU A 1 73 ? 2.900 2.917 -10.698 1.00 79.38 73 LEU A CA 1
ATOM 591 C C . LEU A 1 73 ? 1.692 3.839 -10.876 1.00 79.38 73 LEU A C 1
ATOM 593 O O . LEU A 1 73 ? 0.923 4.034 -9.933 1.00 79.38 73 LEU A O 1
ATOM 597 N N . GLN A 1 74 ? 1.498 4.367 -12.086 1.00 83.00 74 GLN A N 1
ATOM 598 C CA . GLN A 1 74 ? 0.347 5.201 -12.405 1.00 83.00 74 GLN A CA 1
ATOM 599 C C . GLN A 1 74 ? -0.965 4.418 -12.274 1.00 83.00 74 GLN A C 1
ATOM 601 O O . GLN A 1 74 ? -1.870 4.870 -11.577 1.00 83.00 74 GLN A O 1
ATOM 606 N N . ALA A 1 75 ? -1.059 3.232 -12.882 1.00 81.94 75 ALA A N 1
ATOM 607 C CA . ALA A 1 75 ? -2.263 2.402 -12.823 1.00 81.94 75 ALA A CA 1
ATOM 608 C C . ALA A 1 75 ? -2.617 1.995 -11.382 1.00 81.94 75 ALA A C 1
ATOM 610 O O . ALA A 1 75 ? -3.778 2.047 -10.979 1.00 81.94 75 ALA A O 1
ATOM 611 N N . ILE A 1 76 ? -1.610 1.643 -10.578 1.00 78.50 76 ILE A N 1
ATOM 612 C CA . ILE A 1 76 ? -1.770 1.339 -9.151 1.00 78.50 76 ILE A CA 1
ATOM 613 C C . ILE A 1 76 ? -2.304 2.562 -8.393 1.00 78.50 76 ILE A C 1
ATOM 615 O O . ILE A 1 76 ? -3.261 2.439 -7.627 1.00 78.50 76 ILE A O 1
ATOM 619 N N . GLY A 1 77 ? -1.725 3.743 -8.627 1.00 83.62 77 GLY A N 1
ATOM 620 C CA . GLY A 1 77 ? -2.178 4.987 -8.007 1.00 83.62 77 GLY A CA 1
ATOM 621 C C . GLY A 1 77 ? -3.613 5.360 -8.394 1.00 83.62 77 GLY A C 1
ATOM 622 O O . GLY A 1 77 ? -4.383 5.824 -7.551 1.00 83.62 77 GLY A O 1
ATOM 623 N N . GLU A 1 78 ? -4.007 5.116 -9.645 1.00 87.25 78 GLU A N 1
ATOM 624 C CA . GLU A 1 78 ? -5.378 5.320 -10.124 1.00 87.25 78 GLU A CA 1
ATOM 625 C C . GLU A 1 78 ? -6.373 4.378 -9.435 1.00 87.25 78 GLU A C 1
ATOM 627 O O . GLU A 1 78 ? -7.433 4.832 -9.000 1.00 87.25 78 GLU A O 1
ATOM 632 N N . VAL A 1 79 ? -6.019 3.101 -9.263 1.00 83.50 79 VAL A N 1
ATOM 633 C CA . VAL A 1 79 ? -6.844 2.120 -8.538 1.00 83.50 79 VAL A CA 1
ATOM 634 C C . VAL A 1 79 ? -6.976 2.487 -7.062 1.00 83.50 79 VAL A C 1
ATOM 636 O O . VAL A 1 79 ? -8.092 2.531 -6.548 1.00 83.50 79 VAL A O 1
ATOM 639 N N . ALA A 1 80 ? -5.873 2.836 -6.392 1.00 83.56 80 ALA A N 1
ATOM 640 C CA . ALA A 1 80 ? -5.910 3.294 -5.004 1.00 83.56 80 ALA A CA 1
ATOM 641 C C . ALA A 1 80 ? -6.841 4.508 -4.848 1.00 83.56 80 ALA A C 1
ATOM 643 O O . ALA A 1 80 ? -7.704 4.523 -3.971 1.00 83.56 80 ALA A O 1
ATOM 644 N N . LYS A 1 81 ? -6.744 5.485 -5.758 1.00 86.00 81 LYS A N 1
ATOM 645 C CA . LYS A 1 81 ? -7.604 6.674 -5.761 1.00 86.00 81 LYS A CA 1
ATOM 646 C C . LYS A 1 81 ? -9.082 6.342 -5.986 1.00 86.00 81 LYS A C 1
ATOM 648 O O . LYS A 1 81 ? -9.926 6.923 -5.305 1.00 86.00 81 LYS A O 1
ATOM 653 N N . GLN A 1 82 ? -9.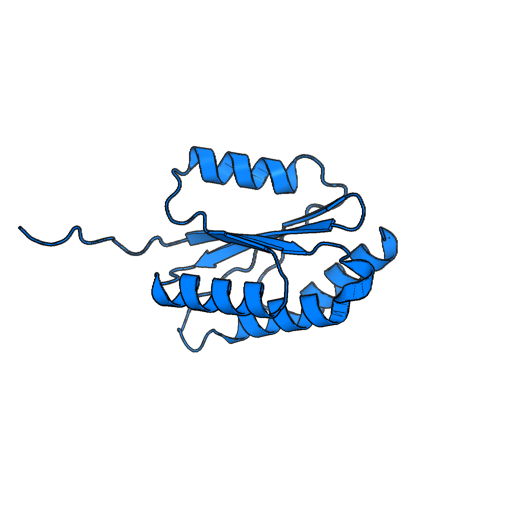405 5.449 -6.925 1.00 85.94 82 GLN A N 1
ATOM 654 C CA . GLN A 1 82 ? -10.781 4.980 -7.157 1.00 85.94 82 GLN A CA 1
ATOM 655 C C . GLN A 1 82 ? -11.371 4.345 -5.898 1.00 85.94 82 GLN A C 1
ATOM 657 O O . GLN A 1 82 ? -12.518 4.614 -5.547 1.00 85.94 82 GLN A O 1
ATOM 662 N N . ASP A 1 83 ? -10.547 3.589 -5.180 1.00 82.19 83 ASP A N 1
ATOM 663 C CA . ASP A 1 83 ? -10.925 2.928 -3.938 1.00 82.19 83 ASP A CA 1
ATOM 664 C C . ASP A 1 83 ? -10.830 3.880 -2.731 1.00 82.19 83 ASP A C 1
ATOM 666 O O . ASP A 1 83 ? -10.942 3.443 -1.589 1.00 82.19 83 ASP A O 1
ATOM 670 N N . GLY A 1 84 ? -10.625 5.189 -2.934 1.00 82.88 84 GLY A N 1
ATOM 671 C CA . GLY A 1 84 ? -10.531 6.193 -1.869 1.00 82.88 84 GLY A CA 1
ATOM 672 C C . GLY A 1 84 ? -9.380 5.948 -0.889 1.00 82.88 84 GLY A C 1
ATOM 673 O O . GLY A 1 84 ? -9.506 6.269 0.293 1.00 82.88 84 GLY A O 1
ATOM 674 N N . ILE A 1 85 ? -8.304 5.320 -1.353 1.00 85.50 85 ILE A N 1
ATOM 675 C CA . ILE A 1 85 ? -7.066 5.061 -0.622 1.00 85.50 85 ILE A CA 1
ATOM 676 C C . ILE A 1 85 ? -6.021 6.080 -1.088 1.00 85.50 85 ILE A C 1
ATOM 678 O O . ILE A 1 85 ? -5.793 6.265 -2.284 1.00 85.50 85 ILE A O 1
ATOM 682 N N . GLY A 1 86 ? -5.386 6.768 -0.142 1.00 87.06 86 GLY A N 1
ATOM 683 C CA . GLY A 1 86 ? -4.279 7.672 -0.432 1.00 87.06 86 GLY A CA 1
ATOM 684 C C . GLY A 1 86 ? -3.080 6.904 -0.983 1.00 87.06 86 GLY A C 1
ATOM 685 O O . GLY A 1 86 ? -2.776 5.812 -0.511 1.00 87.06 86 GLY A O 1
ATOM 686 N N . TRP A 1 87 ? -2.396 7.484 -1.967 1.00 88.75 87 TRP A N 1
ATOM 687 C CA . TRP A 1 87 ? -1.240 6.897 -2.644 1.00 88.75 87 TRP A CA 1
ATOM 688 C C . TRP A 1 87 ? -0.073 7.879 -2.636 1.00 88.75 87 TRP A C 1
ATOM 690 O O . TRP A 1 87 ? -0.235 9.035 -3.033 1.00 88.75 87 TRP A O 1
ATOM 700 N N . VAL A 1 88 ? 1.101 7.416 -2.208 1.00 88.81 88 VAL A N 1
ATOM 701 C CA . VAL A 1 88 ? 2.352 8.179 -2.278 1.00 88.81 88 VAL A CA 1
ATOM 702 C C . VAL A 1 88 ? 3.384 7.370 -3.053 1.00 88.81 88 VAL A C 1
ATOM 704 O O . VAL A 1 88 ? 3.882 6.355 -2.562 1.00 88.81 88 VAL A O 1
ATOM 707 N N . ASP A 1 89 ? 3.711 7.839 -4.255 1.00 87.56 89 ASP A N 1
ATOM 708 C CA . ASP A 1 89 ? 4.810 7.306 -5.058 1.00 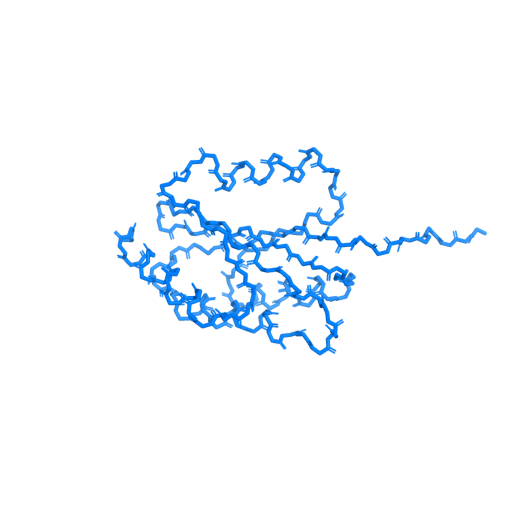87.56 89 ASP A CA 1
ATOM 709 C C . ASP A 1 89 ? 6.140 7.917 -4.597 1.00 87.56 89 ASP A C 1
ATOM 711 O O . ASP A 1 89 ? 6.323 9.135 -4.643 1.00 87.56 89 ASP A O 1
ATOM 715 N N . LEU A 1 90 ? 7.072 7.070 -4.151 1.00 87.19 90 LEU A N 1
ATOM 716 C CA . LEU A 1 90 ? 8.405 7.490 -3.717 1.00 87.19 90 LEU A CA 1
ATOM 717 C C . LEU A 1 90 ? 9.486 7.190 -4.767 1.00 87.19 90 LEU A C 1
ATOM 719 O O . LEU A 1 90 ? 10.671 7.373 -4.485 1.00 87.19 90 LEU A O 1
ATOM 723 N N . SER A 1 91 ? 9.124 6.732 -5.970 1.00 82.38 91 SER A N 1
ATOM 724 C CA . SER A 1 91 ? 10.057 6.347 -7.043 1.00 82.38 91 SER A CA 1
ATOM 725 C C . SER A 1 91 ? 11.054 7.453 -7.407 1.00 82.38 91 SER A C 1
ATOM 727 O O . SER A 1 91 ? 12.227 7.181 -7.687 1.00 82.38 91 SER A O 1
ATOM 729 N N . HIS A 1 92 ? 10.611 8.708 -7.343 1.00 84.44 92 HIS A N 1
ATOM 730 C CA . HIS A 1 92 ? 11.398 9.888 -7.694 1.00 84.44 92 HIS A CA 1
ATOM 731 C C . HIS A 1 92 ? 12.250 10.438 -6.545 1.00 84.44 92 HIS A C 1
ATOM 733 O O . HIS A 1 92 ? 13.102 11.294 -6.786 1.00 84.44 92 HIS A O 1
ATOM 739 N N . LEU A 1 93 ? 12.040 9.962 -5.316 1.00 85.25 93 LEU A N 1
ATOM 740 C CA . LEU A 1 93 ? 12.751 10.467 -4.147 1.00 85.25 93 LEU A CA 1
ATOM 741 C C . LEU A 1 93 ? 14.146 9.830 -4.010 1.00 85.25 93 LEU A C 1
ATOM 743 O O . LEU A 1 93 ? 14.345 8.665 -4.383 1.00 85.25 93 LEU A O 1
ATOM 747 N N . PRO A 1 94 ? 15.124 10.563 -3.450 1.00 86.69 94 PRO A N 1
ATOM 748 C CA . PRO A 1 94 ? 16.407 9.991 -3.062 1.00 86.69 94 PRO A CA 1
ATOM 749 C C . PRO A 1 94 ? 16.239 8.967 -1.926 1.00 86.69 94 PRO A C 1
ATOM 751 O O . PRO A 1 94 ? 15.276 9.006 -1.161 1.00 86.69 94 PRO A O 1
ATOM 754 N N . GLU A 1 95 ? 17.202 8.052 -1.794 1.00 83.12 95 GLU A N 1
ATOM 755 C CA . GLU A 1 95 ? 17.136 6.938 -0.832 1.00 83.12 95 GLU A CA 1
ATOM 756 C C . GLU A 1 95 ? 16.980 7.402 0.625 1.00 83.12 95 GLU A C 1
ATOM 758 O O . GLU A 1 95 ? 16.210 6.824 1.384 1.00 83.12 95 GLU A O 1
ATOM 763 N N . GLU A 1 96 ? 17.643 8.496 1.002 1.00 86.31 96 GLU A N 1
ATOM 764 C CA . GLU A 1 96 ? 17.535 9.082 2.344 1.00 86.31 96 GLU A CA 1
ATOM 765 C C . GLU A 1 96 ? 16.113 9.585 2.653 1.00 86.31 96 GLU A C 1
ATOM 767 O O . GLU A 1 96 ? 15.609 9.425 3.765 1.00 86.31 96 GLU A O 1
ATOM 772 N N . GLU A 1 97 ? 15.419 10.152 1.664 1.00 85.62 97 GLU A N 1
ATOM 773 C CA . GLU A 1 97 ? 14.029 10.577 1.837 1.00 85.62 97 GLU A CA 1
ATOM 774 C C . GLU A 1 97 ? 13.079 9.382 1.887 1.00 85.62 97 GLU A C 1
ATOM 776 O O . GLU A 1 97 ? 12.177 9.358 2.728 1.00 85.62 97 GLU A O 1
ATOM 781 N N . LYS A 1 98 ? 13.309 8.357 1.057 1.00 84.31 98 LYS A N 1
ATOM 782 C CA . LYS A 1 98 ? 12.575 7.083 1.135 1.00 84.31 98 LYS A CA 1
ATOM 783 C C . LYS A 1 98 ? 12.692 6.480 2.536 1.00 84.31 98 LYS A C 1
ATOM 785 O O . LYS A 1 98 ? 11.681 6.089 3.117 1.00 84.31 98 LYS A O 1
ATOM 790 N N . GLU A 1 99 ? 13.892 6.470 3.106 1.00 82.75 99 GLU A N 1
ATOM 791 C CA . GLU A 1 99 ? 14.148 5.992 4.465 1.00 82.75 99 GLU A CA 1
ATOM 792 C C . GLU A 1 99 ? 13.390 6.815 5.517 1.00 82.75 99 GLU A C 1
ATOM 794 O O . GLU A 1 99 ? 12.695 6.251 6.358 1.00 82.75 99 GLU A O 1
ATOM 799 N N . ARG A 1 100 ? 13.404 8.149 5.420 1.00 84.31 100 ARG A N 1
ATOM 800 C CA . ARG A 1 100 ? 12.614 9.020 6.312 1.00 84.31 100 ARG A CA 1
ATOM 801 C C . ARG A 1 100 ? 11.107 8.767 6.223 1.00 84.31 100 ARG A C 1
ATOM 803 O O . ARG A 1 100 ? 10.401 8.828 7.236 1.00 84.31 100 ARG A O 1
ATOM 810 N N . HIS A 1 101 ? 10.594 8.509 5.024 1.00 84.31 101 HIS A N 1
ATOM 811 C CA . HIS A 1 101 ? 9.196 8.135 4.824 1.00 84.31 101 HIS A CA 1
ATOM 812 C C . HIS A 1 101 ? 8.894 6.778 5.457 1.00 84.31 101 HIS A C 1
ATOM 814 O O . HIS A 1 101 ? 7.893 6.661 6.170 1.00 84.31 101 HIS A O 1
ATOM 820 N N . ARG A 1 102 ? 9.786 5.792 5.284 1.00 79.38 102 ARG A N 1
ATOM 821 C CA . ARG A 1 102 ? 9.690 4.498 5.964 1.00 79.38 102 ARG A CA 1
ATOM 822 C C . ARG A 1 102 ? 9.625 4.708 7.464 1.00 79.38 102 ARG A C 1
ATOM 824 O O . ARG A 1 102 ? 8.651 4.286 8.075 1.00 79.38 102 ARG A O 1
ATOM 831 N N . GLU A 1 103 ? 10.591 5.421 8.040 1.00 79.06 103 GLU A N 1
ATOM 832 C CA . GLU A 1 103 ? 10.606 5.781 9.457 1.00 79.06 103 GLU A CA 1
ATOM 833 C C . GLU A 1 103 ? 9.303 6.455 9.883 1.00 79.06 103 GLU A C 1
ATOM 835 O O . GLU A 1 103 ? 8.757 6.108 10.913 1.00 79.06 103 GLU A O 1
ATOM 840 N N . THR A 1 104 ? 8.717 7.360 9.108 1.00 76.81 104 THR A N 1
ATOM 841 C CA . THR A 1 104 ? 7.437 7.988 9.495 1.00 76.81 104 THR A CA 1
ATOM 842 C C . THR A 1 104 ? 6.299 6.965 9.630 1.00 76.81 104 THR A C 1
ATOM 844 O O . THR A 1 104 ? 5.487 7.054 10.563 1.00 76.81 104 THR A O 1
ATOM 847 N N . VAL A 1 105 ? 6.273 5.966 8.743 1.00 73.25 105 VAL A N 1
ATOM 848 C CA . VAL A 1 105 ? 5.331 4.840 8.798 1.00 73.25 105 VAL A CA 1
ATOM 849 C C . VAL A 1 105 ? 5.678 3.878 9.946 1.00 73.25 105 VAL A C 1
ATOM 851 O O . VAL A 1 105 ? 4.765 3.399 10.619 1.00 73.25 105 VAL A O 1
ATOM 854 N N . VAL A 1 106 ? 6.968 3.630 10.227 1.00 68.88 106 VAL A N 1
ATOM 855 C CA . VAL A 1 106 ? 7.417 2.573 11.161 1.00 68.88 106 VAL A CA 1
ATOM 856 C C . VAL A 1 106 ? 7.799 3.026 12.581 1.00 68.88 106 VAL A C 1
ATOM 858 O O . VAL A 1 106 ? 7.699 2.250 13.524 1.00 68.88 106 VAL A O 1
ATOM 861 N N . LYS A 1 107 ? 8.194 4.283 12.786 1.00 60.31 107 LYS A N 1
ATOM 862 C CA . LYS A 1 107 ? 8.805 4.824 14.023 1.00 60.31 107 LYS A CA 1
ATOM 863 C C . LYS A 1 107 ? 7.844 4.923 15.206 1.00 60.31 107 LYS A C 1
ATOM 865 O O . LYS A 1 107 ? 8.284 5.103 16.335 1.00 60.31 107 LYS A O 1
ATOM 870 N N . HIS A 1 108 ? 6.543 4.783 14.970 1.00 55.97 108 HIS A N 1
ATOM 871 C CA . HIS A 1 108 ? 5.526 4.761 16.025 1.00 55.97 108 HIS A CA 1
ATOM 872 C C . HIS A 1 108 ? 4.741 3.443 16.048 1.00 55.97 108 HIS A C 1
ATOM 874 O O . HIS A 1 108 ? 3.536 3.447 16.292 1.00 55.97 108 HIS A O 1
ATOM 880 N N . GLN A 1 109 ? 5.377 2.323 15.710 1.00 53.09 109 GLN A N 1
ATOM 881 C CA . GLN A 1 109 ? 4.683 1.043 15.621 1.00 53.09 109 GLN A CA 1
ATOM 882 C C . GLN A 1 109 ? 4.508 0.352 16.974 1.00 53.09 109 GLN A C 1
ATOM 884 O O . GLN A 1 109 ? 5.469 0.108 17.695 1.00 53.09 109 GLN A O 1
ATOM 889 N N . GLU A 1 110 ? 3.274 -0.081 17.229 1.00 49.38 110 GLU A N 1
ATOM 890 C CA . GLU A 1 110 ? 2.944 -1.182 18.142 1.00 49.38 110 GLU A CA 1
ATOM 891 C C . GLU A 1 110 ? 3.073 -2.563 17.448 1.00 49.38 110 GLU A C 1
ATOM 893 O O . GLU A 1 110 ? 2.927 -3.603 18.091 1.00 49.38 110 GLU A O 1
ATOM 898 N N . SER A 1 111 ? 3.344 -2.613 16.130 1.00 49.72 111 SER A N 1
ATOM 899 C CA . SER A 1 111 ? 3.394 -3.862 15.353 1.00 49.72 111 SER A CA 1
ATOM 900 C C . SER A 1 111 ? 4.176 -3.768 14.034 1.00 49.72 111 SER A C 1
ATOM 902 O O . SER A 1 111 ? 3.599 -3.585 12.963 1.00 49.72 111 SER A O 1
ATOM 904 N N . TYR A 1 112 ? 5.498 -3.920 14.093 1.00 51.28 112 TYR A N 1
ATOM 905 C CA . TYR A 1 112 ? 6.322 -4.173 12.906 1.00 51.28 112 TYR A CA 1
ATOM 906 C C . TYR A 1 112 ? 6.229 -5.653 12.525 1.00 51.28 112 TYR A C 1
ATOM 908 O O . TYR A 1 112 ? 6.672 -6.505 13.296 1.00 51.28 112 TYR A O 1
ATOM 916 N N . GLN A 1 113 ? 5.676 -5.980 11.357 1.00 54.69 113 GLN A N 1
ATOM 917 C CA . GLN A 1 113 ? 5.738 -7.335 10.806 1.00 54.69 113 GLN A CA 1
ATOM 918 C C . GLN A 1 113 ? 5.978 -7.266 9.307 1.00 54.69 113 GLN A C 1
ATOM 920 O O . GLN A 1 113 ? 5.123 -6.802 8.569 1.00 54.69 113 GLN A O 1
ATOM 925 N N . VAL A 1 114 ? 7.150 -7.729 8.875 1.00 55.91 114 VAL A N 1
ATOM 926 C CA . VAL A 1 114 ? 7.462 -7.941 7.462 1.00 55.91 114 VAL A CA 1
ATOM 927 C C . VAL A 1 114 ? 6.866 -9.274 7.052 1.00 55.91 114 VAL A C 1
ATOM 929 O O . VAL A 1 114 ? 7.150 -10.292 7.679 1.00 55.91 114 VAL A O 1
ATOM 932 N N . PHE A 1 115 ? 6.084 -9.276 5.983 1.00 56.09 115 PHE A N 1
ATOM 933 C CA . PHE A 1 115 ? 5.533 -10.497 5.418 1.00 56.09 115 PHE A CA 1
ATOM 934 C C . PHE A 1 115 ? 6.169 -10.769 4.050 1.00 56.09 115 PHE A C 1
ATOM 936 O O . PHE A 1 115 ? 6.555 -9.841 3.341 1.00 56.09 115 PHE A O 1
ATOM 943 N N . SER A 1 116 ? 6.312 -12.040 3.676 1.00 55.28 116 SER A N 1
ATOM 944 C CA . SER A 1 116 ? 6.625 -12.411 2.295 1.00 55.28 116 SER A CA 1
ATOM 945 C C . SER A 1 116 ? 5.329 -12.480 1.484 1.00 55.28 116 SER A C 1
ATOM 947 O O . SER A 1 116 ? 4.257 -12.779 2.004 1.00 55.28 116 SER A O 1
ATOM 949 N N . ALA A 1 117 ? 5.421 -12.193 0.188 1.00 56.59 117 ALA A N 1
ATOM 950 C CA . ALA A 1 117 ? 4.275 -12.080 -0.717 1.00 56.59 117 ALA A CA 1
ATOM 951 C C . ALA A 1 117 ? 3.642 -13.438 -1.098 1.00 56.59 117 ALA A C 1
ATOM 953 O O . ALA A 1 117 ? 2.797 -13.485 -1.988 1.00 56.59 117 ALA A O 1
ATOM 954 N N . GLU A 1 118 ? 4.098 -14.539 -0.493 1.00 59.28 118 GLU A N 1
ATOM 955 C CA . GLU A 1 118 ? 3.778 -15.910 -0.909 1.00 59.28 118 GLU A CA 1
ATOM 956 C C . GLU A 1 118 ? 2.350 -16.333 -0.526 1.00 59.28 118 GLU A C 1
ATOM 958 O O . GLU A 1 118 ? 1.777 -17.183 -1.200 1.00 59.28 118 GLU A O 1
ATOM 963 N N . ASP A 1 119 ? 1.745 -15.691 0.483 1.00 66.69 119 ASP A N 1
ATOM 964 C CA . ASP A 1 119 ? 0.339 -15.885 0.864 1.00 66.69 119 ASP A CA 1
ATOM 965 C C . ASP A 1 119 ? -0.316 -14.543 1.236 1.00 66.69 119 ASP A C 1
ATOM 967 O O . ASP A 1 119 ? -0.386 -14.137 2.400 1.00 66.69 119 ASP A O 1
ATOM 971 N N . ILE A 1 120 ? -0.770 -13.819 0.207 1.00 69.81 120 ILE A N 1
ATOM 972 C CA . ILE A 1 120 ? -1.416 -12.507 0.355 1.00 69.81 120 ILE A CA 1
ATOM 973 C C . ILE A 1 120 ? -2.699 -12.582 1.197 1.00 69.81 120 ILE A C 1
ATOM 975 O O . ILE A 1 120 ? -3.030 -11.618 1.883 1.00 69.81 120 ILE A O 1
ATOM 979 N N . ASP A 1 121 ? -3.416 -13.710 1.191 1.00 71.50 121 ASP A N 1
ATOM 980 C CA . ASP A 1 121 ? -4.664 -13.867 1.941 1.00 71.50 121 ASP A CA 1
ATOM 981 C C . ASP A 1 121 ? -4.425 -14.058 3.436 1.00 71.50 121 ASP A C 1
ATOM 983 O O . ASP A 1 121 ? -5.088 -13.398 4.240 1.00 71.50 121 ASP A O 1
ATOM 987 N N . ALA A 1 122 ? -3.463 -14.901 3.817 1.00 70.50 122 ALA A N 1
ATOM 988 C CA . ALA A 1 122 ? -3.077 -15.062 5.219 1.00 70.50 122 ALA A CA 1
ATOM 989 C C . ALA A 1 122 ? -2.523 -13.754 5.799 1.00 70.50 122 ALA A C 1
ATOM 991 O O . ALA A 1 122 ? -2.883 -13.340 6.902 1.00 70.50 122 ALA A O 1
ATOM 992 N N . LEU A 1 123 ? -1.694 -13.063 5.021 1.00 69.00 123 LEU A N 1
ATOM 993 C CA . LEU A 1 123 ? -1.141 -11.762 5.372 1.00 69.00 123 LEU A CA 1
ATOM 994 C C . LEU A 1 123 ? -2.244 -10.709 5.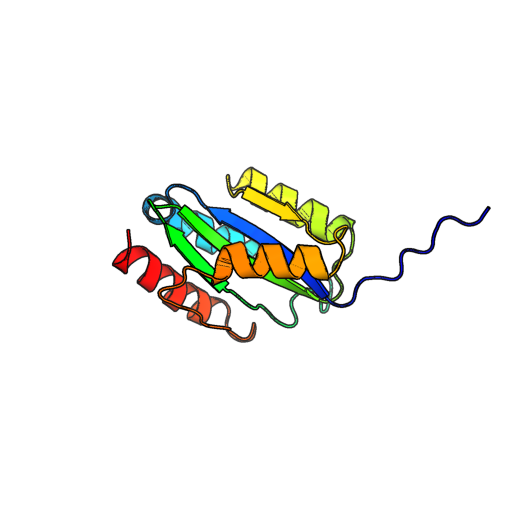564 1.00 69.00 123 LEU A C 1
ATOM 996 O O . LEU A 1 123 ? -2.227 -9.961 6.546 1.00 69.00 123 LEU A O 1
ATOM 1000 N N . LEU A 1 124 ? -3.234 -10.672 4.667 1.00 71.69 124 LEU A N 1
ATOM 1001 C CA . LEU A 1 124 ? -4.379 -9.776 4.798 1.00 71.69 124 LEU A CA 1
ATOM 1002 C C . LEU A 1 124 ? -5.225 -10.129 6.020 1.00 71.69 124 LEU A C 1
ATOM 1004 O O . LEU A 1 124 ? -5.654 -9.223 6.723 1.00 71.69 124 LEU A O 1
ATOM 1008 N N . ALA A 1 125 ? -5.433 -11.411 6.322 1.00 76.38 125 ALA A N 1
ATOM 1009 C CA . ALA A 1 125 ? -6.186 -11.827 7.503 1.00 76.38 125 ALA A CA 1
ATOM 1010 C C . ALA A 1 125 ? -5.547 -11.316 8.808 1.00 76.38 125 ALA A C 1
ATOM 1012 O O . ALA A 1 125 ? -6.241 -10.704 9.620 1.00 76.38 125 ALA A O 1
ATOM 1013 N N . VAL A 1 126 ? -4.226 -11.480 8.967 1.00 73.19 126 VAL A N 1
ATOM 1014 C CA . VAL A 1 126 ? -3.474 -10.969 10.133 1.00 73.19 126 VAL A CA 1
ATOM 1015 C C . VAL A 1 126 ? -3.573 -9.446 10.230 1.00 73.19 126 VAL A C 1
ATOM 1017 O O . VAL A 1 126 ? -3.780 -8.889 11.310 1.00 73.19 126 VAL A O 1
ATOM 1020 N N . PHE A 1 127 ? -3.450 -8.759 9.095 1.00 73.69 127 PHE A N 1
ATOM 1021 C CA . PHE A 1 127 ? -3.594 -7.310 9.027 1.00 73.69 127 PHE A CA 1
ATOM 1022 C C . PHE A 1 127 ? -4.991 -6.846 9.481 1.00 73.69 127 PHE A C 1
ATOM 1024 O O . PHE A 1 127 ? -5.099 -5.975 10.346 1.00 73.69 127 PHE A O 1
ATOM 1031 N N . ILE A 1 128 ? -6.057 -7.448 8.947 1.00 77.00 128 ILE A N 1
ATOM 1032 C CA . ILE A 1 128 ? -7.448 -7.086 9.256 1.00 77.00 128 ILE A CA 1
ATOM 1033 C C . ILE A 1 128 ? -7.788 -7.362 10.723 1.00 77.00 128 ILE A C 1
ATOM 1035 O O . ILE A 1 128 ? -8.398 -6.513 11.376 1.00 77.00 128 ILE A O 1
ATOM 1039 N N . GLU A 1 129 ? -7.360 -8.505 11.265 1.00 78.00 129 GLU A N 1
ATOM 1040 C CA . GLU A 1 129 ? -7.525 -8.818 12.689 1.00 78.00 129 GLU A CA 1
ATOM 1041 C C . GLU A 1 129 ? -6.929 -7.710 13.564 1.00 78.00 129 GLU A C 1
ATOM 1043 O O . GLU A 1 129 ? -7.559 -7.240 14.513 1.00 78.00 129 GLU A O 1
ATOM 1048 N N . ARG A 1 130 ? -5.742 -7.221 13.201 1.00 71.81 130 ARG A N 1
ATOM 1049 C CA . ARG A 1 130 ? -5.061 -6.177 13.964 1.00 71.81 130 ARG A CA 1
ATOM 1050 C C . ARG A 1 130 ? -5.736 -4.818 13.853 1.00 71.81 130 ARG A C 1
ATOM 1052 O O . ARG A 1 130 ? -5.763 -4.084 14.839 1.00 71.81 130 ARG A O 1
ATOM 1059 N N . VAL A 1 131 ? -6.284 -4.475 12.687 1.00 73.06 131 VAL A N 1
ATOM 1060 C CA . VAL A 1 131 ? -7.074 -3.243 12.547 1.00 73.06 131 VAL A CA 1
ATOM 1061 C C . VAL A 1 131 ? -8.329 -3.301 13.409 1.00 73.06 131 VAL A C 1
ATOM 1063 O O . VAL A 1 131 ? -8.622 -2.322 14.087 1.00 73.06 131 VAL A O 1
ATOM 1066 N N . ASN A 1 132 ? -8.999 -4.452 13.476 1.00 74.25 132 ASN A N 1
ATOM 1067 C CA . ASN A 1 132 ? -10.147 -4.649 14.364 1.00 74.25 132 ASN A CA 1
ATOM 1068 C C . ASN A 1 132 ? -9.789 -4.548 15.856 1.00 74.25 132 ASN A C 1
ATOM 1070 O O . ASN A 1 132 ? -10.598 -4.073 16.641 1.00 74.25 132 ASN A O 1
ATOM 1074 N N . GLN A 1 133 ? -8.591 -4.978 16.262 1.00 73.56 133 GLN A N 1
ATOM 1075 C CA . GLN A 1 133 ? -8.144 -4.884 17.660 1.00 73.56 133 GLN A CA 1
ATOM 1076 C C . GLN A 1 133 ? -7.754 -3.457 18.094 1.00 73.56 133 GLN A C 1
ATOM 1078 O O . GLN A 1 133 ? -7.717 -3.187 19.291 1.00 73.56 133 GLN A O 1
ATOM 1083 N N . ASN A 1 134 ? -7.442 -2.560 17.147 1.00 64.25 134 ASN A N 1
ATOM 1084 C CA . ASN A 1 134 ? -6.943 -1.199 17.413 1.00 64.25 134 ASN A CA 1
ATOM 1085 C C . ASN A 1 134 ? -7.878 -0.074 16.914 1.00 64.25 134 ASN A C 1
ATOM 1087 O O . ASN A 1 134 ? -7.507 1.102 16.981 1.00 64.25 134 ASN A O 1
ATOM 1091 N N . GLY A 1 135 ? -9.038 -0.422 16.350 1.00 57.53 135 GLY A N 1
ATOM 1092 C CA . GLY A 1 135 ? -10.056 0.498 15.825 1.00 57.53 135 GLY A CA 1
ATOM 1093 C C . GLY A 1 135 ? -11.184 0.750 16.810 1.00 57.53 135 GLY A C 1
ATOM 1094 O O . GLY A 1 135 ? -11.687 1.898 16.804 1.00 57.53 135 GLY A O 1
#

pLDDT: mean 71.45, std 13.35, range [32.47, 88.81]

Radius of gyration: 14.83 Å; chains: 1; bounding box: 35×30×46 Å

Sequence (135 aa):
MSPPSSKPQKNIPVILIAENAPERLDSLRECIRRLYFLSPFESTFKEFVLAFSIRKKTVWIWMVLRSATAEALQAIGEVAKQDGIGWVDLSHLPEEEKERHRETVVKHQESYQVFSAEDIDALLAVFIERVNQNG

Secondary structure (DSSP, 8-state):
------PPPSEEEEEEEETTGGGGHHHHHHHHHHHHH---STTTTS----EEEEETTEEEEEEEEET--HHHHHHHHHHHHHTT-EEEE-TTS-HHHHHHHHHHHHTT-S------TT-HHHHHHHHHHHHHHH-